Protein AF-A0A9P8FL43-F1 (afdb_monomer_lite)

Secondary structure (DSSP, 8-state):
-TTS--TTTT-EESS-TTSPPPP----SSS-----HHHHHHHHHHHHTS--EE-TTTHHHHHHHHTTPPP--------BSSPPPHHHHHHHHT--SSGGG-TTTGGGGGGTTBSSSTT-HHHHHHHHHHTT-EETTEESHHHHHHTTSS--PPS---PPPP--

Sequence (163 aa):
PSKTNWVFRLDATGYNLKMPPPPRRCAIITVSRLSKRLMDIMHEETWKYRHTMFPEMWPASCALQHGLKSVYAPHPVYFDRDWDLEYMDRMFNRPRIDVDSPFGWGEHNFIGSSFYYNSGFSGALWRRWLGLRENKEGGTRDEETGTGRMCVLPSLSHPVKTN

Radius of gyration: 19.46 Å; chains: 1; bounding box: 44×36×53 Å

pLDDT: mean 88.39, std 7.6, range [52.03, 98.38]

Organism: Aureobasidium melanogenum (NCBI:txid46634)

Foldseek 3Di:
DCQAAAPQPQFKPLDDPVDDRADWDFDADLDDDADPVLVVQLCCCCVPRVIDGDSRTRSVRSCVVVVHDDDDDDFDKDFPDDDDVVVVCCQDPNPPHNCSYCSHVVVVVCCRIQDHPNHPNVQCVVCQQVQHADPNDGHPVCQVVHPHHDDDDGHDGDDDDDD

Structure (mmCIF, N/CA/C/O backbone):
data_AF-A0A9P8FL43-F1
#
_entry.id   AF-A0A9P8FL43-F1
#
loop_
_atom_site.group_PDB
_atom_site.id
_atom_site.type_symbol
_atom_site.label_atom_id
_atom_site.label_alt_id
_atom_site.label_comp_id
_atom_site.label_asym_id
_atom_site.label_entity_id
_atom_site.label_seq_id
_atom_site.pdbx_PDB_ins_code
_atom_site.Cartn_x
_atom_site.Cartn_y
_atom_site.Cartn_z
_atom_site.occupancy
_atom_site.B_iso_or_equiv
_atom_site.auth_seq_id
_atom_site.auth_comp_id
_atom_site.auth_asym_id
_atom_site.auth_atom_id
_atom_site.pdbx_PDB_model_num
ATOM 1 N N . PRO A 1 1 ? 2.647 2.066 -10.366 1.00 74.38 1 PRO A N 1
ATOM 2 C CA . PRO A 1 1 ? 3.032 3.475 -10.104 1.00 74.38 1 PRO A CA 1
ATOM 3 C C . PRO A 1 1 ? 3.815 4.190 -11.231 1.00 74.38 1 PRO A C 1
ATOM 5 O O . PRO A 1 1 ? 4.445 5.205 -10.968 1.00 74.38 1 PRO A O 1
ATOM 8 N N . SER A 1 2 ? 3.810 3.718 -12.488 1.00 79.81 2 SER A N 1
ATOM 9 C CA . SER A 1 2 ? 4.589 4.377 -13.559 1.00 79.81 2 SER A CA 1
ATOM 10 C C . SER A 1 2 ? 4.053 5.754 -13.966 1.00 79.81 2 SER A C 1
ATOM 12 O O . SER A 1 2 ? 4.823 6.571 -14.454 1.00 79.81 2 SER A O 1
ATOM 14 N N . LYS A 1 3 ? 2.756 6.001 -13.746 1.00 80.00 3 LYS A N 1
ATOM 15 C CA . LYS A 1 3 ? 2.058 7.276 -13.980 1.00 80.00 3 LYS A CA 1
ATOM 16 C C . LYS A 1 3 ? 1.757 8.023 -12.673 1.00 80.00 3 LYS A C 1
ATOM 18 O O . LYS A 1 3 ? 0.732 8.672 -12.552 1.00 80.00 3 LYS A O 1
ATOM 23 N N . THR A 1 4 ? 2.566 7.810 -11.641 1.00 81.81 4 THR A N 1
ATOM 24 C CA . THR A 1 4 ? 2.453 8.559 -10.385 1.00 81.81 4 THR A CA 1
ATOM 25 C C . THR A 1 4 ? 3.798 9.187 -10.075 1.00 81.81 4 THR A C 1
ATOM 27 O O . THR A 1 4 ? 4.830 8.810 -10.635 1.00 81.81 4 THR A O 1
ATOM 30 N N . ASN A 1 5 ? 3.803 10.142 -9.161 1.00 85.50 5 ASN A N 1
ATOM 31 C CA . ASN A 1 5 ? 5.018 10.781 -8.674 1.00 85.50 5 ASN A CA 1
ATOM 32 C C . ASN A 1 5 ? 5.668 10.039 -7.495 1.00 85.50 5 ASN A C 1
ATOM 34 O O . ASN A 1 5 ? 6.574 10.585 -6.871 1.00 85.50 5 ASN A O 1
ATOM 38 N N . TRP A 1 6 ? 5.239 8.807 -7.200 1.00 87.06 6 TRP A N 1
ATOM 39 C CA . TRP A 1 6 ? 5.775 8.028 -6.089 1.00 87.06 6 TRP A CA 1
ATOM 40 C C . TRP A 1 6 ? 7.298 7.939 -6.149 1.00 87.06 6 TRP A C 1
ATOM 42 O O . TRP A 1 6 ? 7.877 7.645 -7.206 1.00 87.06 6 TRP A O 1
ATOM 52 N N . VAL A 1 7 ? 7.947 8.192 -5.016 1.00 87.62 7 VAL A N 1
ATOM 53 C CA . VAL A 1 7 ? 9.405 8.345 -4.941 1.00 87.62 7 VAL A CA 1
ATOM 54 C C . VAL A 1 7 ? 10.145 7.048 -5.279 1.00 87.62 7 VAL A C 1
ATOM 56 O O . VAL A 1 7 ? 11.181 7.093 -5.934 1.00 87.62 7 VAL A O 1
ATOM 59 N N . PHE A 1 8 ? 9.557 5.889 -4.967 1.00 90.56 8 PHE A N 1
ATOM 60 C CA . PHE A 1 8 ? 10.155 4.572 -5.215 1.00 90.56 8 PHE A CA 1
ATOM 61 C C . PHE A 1 8 ? 9.781 3.955 -6.571 1.00 90.56 8 PHE A C 1
ATOM 63 O O . PHE A 1 8 ? 10.155 2.826 -6.867 1.00 90.56 8 PHE A O 1
ATOM 70 N N . ARG A 1 9 ? 9.066 4.670 -7.456 1.00 88.69 9 ARG A N 1
ATOM 71 C CA . ARG A 1 9 ? 8.536 4.091 -8.715 1.00 88.69 9 ARG A CA 1
ATOM 72 C C . ARG A 1 9 ? 9.599 3.538 -9.682 1.00 88.69 9 ARG A C 1
ATOM 74 O O . ARG A 1 9 ? 9.246 2.772 -10.589 1.00 88.69 9 ARG A O 1
ATOM 81 N N . LEU A 1 10 ? 10.854 3.968 -9.524 1.00 91.50 10 LEU A N 1
ATOM 82 C CA . LEU A 1 10 ? 12.027 3.535 -10.294 1.00 91.50 10 LEU A CA 1
ATOM 83 C C . LEU A 1 10 ? 13.043 2.747 -9.452 1.00 91.50 10 LEU A C 1
ATOM 85 O O . LEU A 1 10 ? 14.098 2.403 -9.973 1.00 91.50 10 LEU A O 1
ATOM 89 N N . ASP A 1 11 ? 12.736 2.450 -8.189 1.00 93.69 11 ASP A N 1
ATOM 90 C CA . ASP A 1 11 ? 13.604 1.665 -7.314 1.00 93.69 11 ASP A CA 1
ATOM 91 C C . ASP A 1 11 ? 13.527 0.180 -7.704 1.00 93.69 11 ASP A C 1
ATOM 93 O O . ASP A 1 11 ? 12.684 -0.593 -7.236 1.00 93.69 11 ASP A O 1
ATOM 97 N N . ALA A 1 12 ? 14.363 -0.173 -8.679 1.00 94.69 12 ALA A N 1
ATOM 98 C CA . ALA A 1 12 ? 14.531 -1.502 -9.233 1.00 94.69 12 ALA A CA 1
ATOM 99 C C . ALA A 1 12 ? 16.025 -1.764 -9.447 1.00 94.69 12 ALA A C 1
ATOM 101 O O . ALA A 1 12 ? 16.721 -0.968 -10.075 1.00 94.69 12 ALA A O 1
ATOM 102 N N . THR A 1 13 ? 16.507 -2.902 -8.956 1.00 95.38 13 THR A N 1
ATOM 103 C CA . THR A 1 13 ? 17.923 -3.288 -8.981 1.00 95.38 13 THR A CA 1
ATOM 104 C C . THR A 1 13 ? 18.097 -4.620 -9.709 1.00 95.38 13 THR A C 1
ATOM 106 O O . THR A 1 13 ? 17.199 -5.460 -9.695 1.00 95.38 13 THR A O 1
ATOM 109 N N . GLY A 1 14 ? 19.240 -4.796 -10.379 1.00 95.69 14 GLY A N 1
ATOM 110 C CA . GLY A 1 14 ? 19.598 -6.016 -11.118 1.00 95.69 14 GLY A CA 1
ATOM 111 C C . GLY A 1 14 ? 19.117 -6.060 -12.570 1.00 95.69 14 GLY A C 1
ATOM 112 O O . GLY A 1 14 ? 19.562 -6.911 -13.330 1.00 95.69 14 GLY A O 1
ATOM 113 N N . TYR A 1 15 ? 18.256 -5.128 -12.982 1.00 94.69 15 TYR A N 1
ATOM 114 C CA . TYR A 1 15 ? 17.749 -5.046 -14.352 1.00 94.69 15 TYR A CA 1
ATOM 115 C C . TYR A 1 15 ? 18.729 -4.335 -15.296 1.00 94.69 15 TYR A C 1
ATOM 117 O O . TYR A 1 15 ? 19.483 -3.447 -14.898 1.00 94.69 15 TYR A O 1
ATOM 125 N N . ASN A 1 16 ? 18.680 -4.687 -16.585 1.00 93.75 16 ASN A N 1
ATOM 126 C CA . ASN A 1 16 ? 19.494 -4.044 -17.615 1.00 93.75 16 ASN A CA 1
ATOM 127 C C . ASN A 1 16 ? 19.077 -2.577 -17.825 1.00 93.75 16 ASN A C 1
ATOM 129 O O . ASN A 1 16 ? 18.008 -2.302 -18.365 1.00 93.75 16 ASN A O 1
ATOM 133 N N . LEU A 1 17 ? 19.968 -1.645 -17.483 1.00 91.69 17 LEU A N 1
ATOM 134 C CA . LEU A 1 17 ? 19.736 -0.201 -17.595 1.00 91.69 17 LEU A CA 1
ATOM 135 C C . LEU A 1 17 ? 19.640 0.317 -19.041 1.00 91.69 17 LEU A C 1
ATOM 137 O O . LEU A 1 17 ? 19.187 1.438 -19.254 1.00 91.69 17 LEU A O 1
ATOM 141 N N . LYS A 1 18 ? 20.053 -0.475 -20.042 1.00 95.06 18 LYS A N 1
ATOM 142 C CA . LYS A 1 18 ? 19.859 -0.141 -21.466 1.00 95.06 18 LYS A CA 1
ATOM 143 C C . LYS A 1 18 ? 18.420 -0.374 -21.934 1.00 95.06 18 LYS A C 1
ATOM 145 O O . LYS A 1 18 ? 18.052 0.089 -23.008 1.00 95.06 18 LYS A O 1
ATOM 150 N N . MET A 1 19 ? 17.632 -1.119 -21.161 1.00 93.19 19 MET A N 1
ATOM 151 C CA . MET A 1 19 ? 16.229 -1.400 -21.445 1.00 93.19 19 MET A CA 1
ATOM 152 C C . MET A 1 19 ? 15.333 -0.430 -20.670 1.00 93.19 19 MET A C 1
ATOM 154 O O . MET A 1 19 ? 15.730 0.066 -19.612 1.00 93.19 19 MET A O 1
ATOM 158 N N . PRO A 1 20 ? 14.104 -0.167 -21.148 1.00 92.00 20 PRO A N 1
ATOM 159 C CA . PRO A 1 20 ? 13.137 0.559 -20.345 1.00 92.00 20 PRO A CA 1
ATOM 160 C C . PRO A 1 20 ? 12.893 -0.182 -19.020 1.00 92.00 20 PRO A C 1
ATOM 162 O O . PRO A 1 20 ? 12.913 -1.418 -18.991 1.00 92.00 20 PRO A O 1
ATOM 165 N N . PRO A 1 21 ? 12.611 0.547 -17.927 1.00 90.88 21 PRO A N 1
ATOM 166 C CA . PRO A 1 21 ? 12.293 -0.074 -16.652 1.00 90.88 21 PRO A CA 1
ATOM 167 C C . PRO A 1 21 ? 11.147 -1.102 -16.810 1.00 90.88 21 PRO A C 1
ATOM 169 O O . PRO A 1 21 ? 10.129 -0.762 -17.420 1.00 90.88 21 PRO A O 1
ATOM 172 N N . PRO A 1 22 ? 11.231 -2.310 -16.216 1.00 93.06 22 PRO A N 1
ATOM 173 C CA . PRO A 1 22 ? 10.278 -3.410 -16.451 1.00 93.06 22 PRO A CA 1
ATOM 174 C C . PRO A 1 22 ? 8.818 -3.056 -16.094 1.00 93.06 22 PRO A C 1
ATOM 176 O O . PRO A 1 22 ? 8.574 -2.107 -15.356 1.00 93.06 22 PRO A O 1
ATOM 179 N N . PRO A 1 23 ? 7.793 -3.800 -16.536 1.00 93.06 23 PRO A N 1
ATOM 180 C CA . PRO A 1 23 ? 6.429 -3.589 -16.047 1.00 93.06 23 PRO A CA 1
ATOM 181 C C . PRO A 1 23 ? 6.357 -3.707 -14.516 1.00 93.06 23 PRO A C 1
ATOM 183 O O . PRO A 1 23 ? 6.917 -4.637 -13.934 1.00 93.06 23 PRO A O 1
ATOM 186 N N . ARG A 1 24 ? 5.687 -2.755 -13.853 1.00 91.88 24 ARG A N 1
ATOM 187 C CA . ARG A 1 24 ? 5.652 -2.643 -12.384 1.00 91.88 24 ARG A CA 1
ATOM 188 C C . ARG A 1 24 ? 4.248 -2.370 -11.855 1.00 91.88 24 ARG A C 1
ATOM 190 O O . ARG A 1 24 ? 3.533 -1.511 -12.376 1.00 91.88 24 ARG A O 1
ATOM 197 N N . ARG A 1 25 ? 3.897 -3.035 -10.755 1.00 90.88 25 ARG A N 1
ATOM 198 C CA . ARG A 1 25 ? 2.725 -2.745 -9.910 1.00 90.88 25 ARG A CA 1
ATOM 199 C C . ARG A 1 25 ? 3.188 -2.505 -8.478 1.00 90.88 25 ARG A C 1
ATOM 201 O O . ARG A 1 25 ? 4.282 -2.908 -8.109 1.00 90.88 25 ARG A O 1
ATOM 208 N N . CYS A 1 26 ? 2.367 -1.816 -7.702 1.00 88.25 26 CYS A N 1
ATOM 209 C CA . CYS A 1 26 ? 2.625 -1.538 -6.296 1.00 88.25 26 CYS A CA 1
ATOM 210 C C . CYS A 1 26 ? 1.347 -1.744 -5.488 1.00 88.25 26 CYS A C 1
ATOM 212 O O . CYS A 1 26 ? 0.251 -1.519 -6.007 1.00 88.25 26 CYS A O 1
ATOM 214 N N . ALA A 1 27 ? 1.512 -2.149 -4.236 1.00 86.12 27 ALA A N 1
ATOM 215 C CA . ALA A 1 27 ? 0.487 -2.122 -3.207 1.00 86.12 27 ALA A CA 1
ATOM 216 C C . ALA A 1 27 ? 1.106 -1.446 -1.981 1.00 86.12 27 ALA A C 1
ATOM 218 O O . ALA A 1 27 ? 2.149 -1.894 -1.511 1.00 86.12 27 ALA A O 1
ATOM 219 N N . ILE A 1 28 ? 0.498 -0.349 -1.523 1.00 80.75 28 ILE A N 1
ATOM 220 C CA . ILE A 1 28 ? 0.985 0.394 -0.354 1.00 80.75 28 ILE A CA 1
ATOM 221 C C . ILE A 1 28 ? 0.884 -0.519 0.869 1.00 80.75 28 ILE A C 1
ATOM 223 O O . ILE A 1 28 ? -0.109 -1.235 1.022 1.00 80.75 28 ILE A O 1
ATOM 227 N N . ILE A 1 29 ? 1.883 -0.435 1.745 1.00 81.69 29 ILE A N 1
ATOM 228 C CA . ILE A 1 29 ? 2.146 -1.310 2.885 1.00 81.69 29 ILE A CA 1
ATOM 229 C C . ILE A 1 29 ? 2.654 -2.692 2.460 1.00 81.69 29 ILE A C 1
ATOM 231 O O . ILE A 1 29 ? 2.058 -3.409 1.660 1.00 81.69 29 ILE A O 1
ATOM 235 N N . THR A 1 30 ? 3.742 -3.130 3.092 1.00 84.62 30 THR A N 1
ATOM 236 C CA . THR A 1 30 ? 4.376 -4.444 2.891 1.00 84.62 30 THR A CA 1
ATOM 237 C C . THR A 1 30 ? 3.641 -5.585 3.606 1.00 84.62 30 THR A C 1
ATOM 239 O O . THR A 1 30 ? 4.253 -6.503 4.150 1.00 84.62 30 THR A O 1
ATOM 242 N N . VAL A 1 31 ? 2.307 -5.551 3.601 1.00 81.56 31 VAL A N 1
ATOM 243 C CA . VAL A 1 31 ? 1.447 -6.582 4.191 1.00 81.56 31 VAL A CA 1
ATOM 244 C C . VAL A 1 31 ? 0.620 -7.206 3.078 1.00 81.56 31 VAL A C 1
ATOM 246 O O . VAL A 1 31 ? -0.172 -6.545 2.413 1.00 81.56 31 VAL A O 1
ATOM 249 N N . SER A 1 32 ? 0.822 -8.497 2.828 1.00 84.38 32 SER A N 1
ATOM 250 C CA . SER A 1 32 ? 0.151 -9.212 1.740 1.00 84.38 32 SER A CA 1
ATOM 251 C C . SER A 1 32 ? 0.051 -10.705 2.033 1.00 84.38 32 SER A C 1
ATOM 253 O O . SER A 1 32 ? 0.913 -11.282 2.691 1.00 84.38 32 SER A O 1
ATOM 255 N N . ARG A 1 33 ? -0.987 -11.354 1.493 1.00 87.69 33 ARG A N 1
ATOM 256 C CA . ARG A 1 33 ? -1.065 -12.818 1.408 1.00 87.69 33 ARG A CA 1
ATOM 257 C C . ARG A 1 33 ? -0.508 -13.250 0.058 1.00 87.69 33 ARG A C 1
ATOM 259 O O . ARG A 1 33 ? -1.066 -12.892 -0.976 1.00 87.69 33 ARG A O 1
ATOM 266 N N . LEU A 1 34 ? 0.587 -14.003 0.070 1.00 91.75 34 LEU A N 1
ATOM 267 C CA . LEU A 1 34 ? 1.290 -14.430 -1.139 1.00 91.75 34 LEU A CA 1
ATOM 268 C C . LEU A 1 34 ? 1.127 -15.939 -1.333 1.00 91.75 34 LEU A C 1
ATOM 270 O O . LEU A 1 34 ? 1.185 -16.709 -0.376 1.00 91.75 34 LEU A O 1
ATOM 274 N N . SER A 1 35 ? 0.908 -16.374 -2.573 1.00 94.44 35 SER A N 1
ATOM 275 C CA . SER A 1 35 ? 0.864 -17.804 -2.886 1.00 94.44 35 SER A CA 1
ATOM 276 C C . SER A 1 35 ? 2.272 -18.398 -2.859 1.00 94.44 35 SER A C 1
ATOM 278 O O . SER A 1 35 ? 3.243 -17.708 -3.174 1.00 94.44 35 SER A O 1
ATOM 280 N N . LYS A 1 36 ? 2.387 -19.700 -2.561 1.00 96.25 36 LYS A N 1
ATOM 281 C CA . LYS A 1 36 ? 3.668 -20.421 -2.646 1.00 96.25 36 LYS A CA 1
ATOM 282 C C . LYS A 1 36 ? 4.359 -20.184 -3.993 1.00 96.25 36 LYS A C 1
ATOM 284 O O . LYS A 1 36 ? 5.521 -19.811 -4.024 1.00 96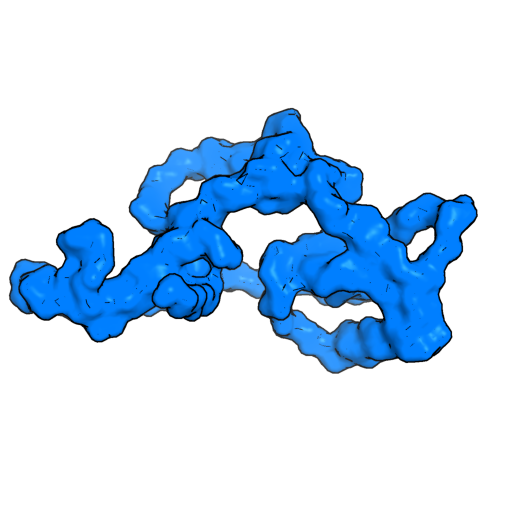.25 36 LYS A O 1
ATOM 289 N N . ARG A 1 37 ? 3.608 -20.316 -5.092 1.00 97.06 37 ARG A N 1
ATOM 290 C CA . ARG A 1 37 ? 4.117 -20.102 -6.454 1.00 97.06 37 ARG A CA 1
ATOM 291 C C . ARG A 1 37 ? 4.716 -18.705 -6.649 1.00 97.06 37 ARG A C 1
ATOM 293 O O . ARG A 1 37 ? 5.745 -18.584 -7.299 1.00 97.06 37 ARG A O 1
ATOM 300 N N . LEU A 1 38 ? 4.081 -17.660 -6.112 1.00 96.31 38 LEU A N 1
ATOM 301 C CA . LEU A 1 38 ? 4.617 -16.300 -6.191 1.00 96.31 38 LEU A CA 1
ATOM 302 C C . LEU A 1 38 ? 5.898 -16.154 -5.358 1.00 96.31 38 LEU A C 1
ATOM 304 O O . LEU A 1 38 ? 6.849 -15.548 -5.836 1.00 96.31 38 LEU A O 1
ATOM 308 N N . MET A 1 39 ? 5.945 -16.737 -4.156 1.00 97.06 39 MET A N 1
ATOM 309 C CA . MET A 1 39 ? 7.153 -16.721 -3.321 1.00 97.06 39 MET A CA 1
ATOM 310 C C . MET A 1 39 ? 8.327 -17.449 -3.987 1.00 97.06 39 MET A C 1
ATOM 312 O O . MET A 1 39 ? 9.440 -16.933 -3.966 1.00 97.06 39 MET A O 1
ATOM 316 N N . ASP A 1 40 ? 8.077 -18.594 -4.629 1.00 98.38 40 ASP A N 1
ATOM 317 C CA . ASP A 1 40 ? 9.103 -19.345 -5.363 1.00 98.38 40 ASP A CA 1
ATOM 318 C C . ASP A 1 40 ? 9.639 -18.520 -6.561 1.00 98.38 40 ASP A C 1
ATOM 320 O O . ASP A 1 40 ? 10.847 -18.439 -6.770 1.00 98.38 40 ASP A O 1
ATOM 324 N N . ILE A 1 41 ? 8.766 -17.819 -7.301 1.00 97.94 41 ILE A N 1
ATOM 325 C CA . ILE A 1 41 ? 9.176 -16.900 -8.385 1.00 97.94 41 ILE A CA 1
ATOM 326 C C . ILE A 1 41 ? 10.011 -15.735 -7.848 1.00 97.94 41 ILE A C 1
ATOM 328 O O . ILE A 1 41 ? 11.059 -15.425 -8.406 1.00 97.94 41 ILE A O 1
ATOM 332 N N . MET A 1 42 ? 9.560 -15.088 -6.770 1.00 97.69 42 MET A N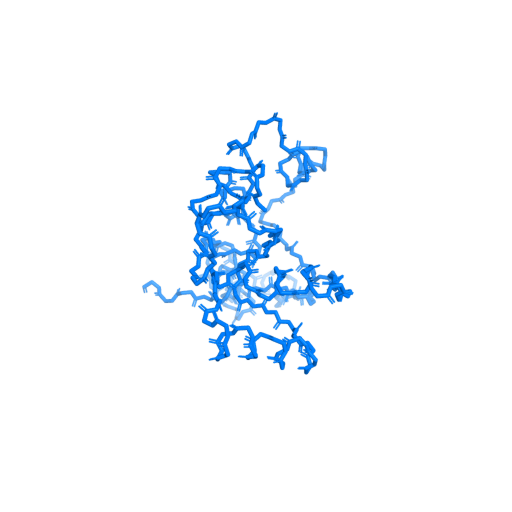 1
ATOM 333 C CA . MET A 1 42 ? 10.301 -13.991 -6.140 1.00 97.69 42 MET A CA 1
ATOM 334 C C . MET A 1 42 ? 11.686 -14.456 -5.681 1.00 97.69 42 MET A C 1
ATOM 336 O O . MET A 1 42 ? 12.660 -13.724 -5.843 1.00 97.69 42 MET A O 1
ATOM 340 N N . HIS A 1 43 ? 11.780 -15.673 -5.138 1.00 98.12 43 HIS A N 1
ATOM 341 C CA . HIS A 1 43 ? 13.051 -16.276 -4.759 1.00 98.12 43 HIS A CA 1
ATOM 342 C C . HIS A 1 43 ? 13.974 -16.450 -5.968 1.00 98.12 43 HIS A C 1
ATOM 344 O O . HIS A 1 43 ? 15.106 -15.985 -5.910 1.00 98.12 43 HIS A O 1
ATOM 350 N N . GLU A 1 44 ? 13.502 -17.041 -7.069 1.00 98.31 44 GLU A N 1
ATOM 351 C CA . GLU A 1 44 ? 14.302 -17.215 -8.291 1.00 98.31 44 GLU A CA 1
ATOM 352 C C . GLU A 1 44 ? 14.750 -15.874 -8.897 1.00 98.31 44 GLU A C 1
ATOM 354 O O . GLU A 1 44 ? 15.925 -15.706 -9.227 1.00 98.31 44 GLU A O 1
ATOM 359 N N . GLU A 1 45 ? 13.848 -14.892 -8.990 1.00 97.94 45 GLU A N 1
ATOM 360 C CA . GLU A 1 45 ? 14.157 -13.530 -9.447 1.00 97.94 45 GLU A CA 1
ATOM 361 C C . GLU A 1 45 ? 15.300 -12.902 -8.633 1.00 97.94 45 GLU A C 1
ATOM 363 O O . GLU A 1 45 ? 16.275 -12.397 -9.197 1.00 97.94 45 GLU A O 1
ATOM 368 N N . THR A 1 46 ? 15.244 -12.998 -7.304 1.00 97.81 46 THR A N 1
ATOM 369 C CA . THR A 1 46 ? 16.264 -12.417 -6.422 1.00 97.81 46 THR A CA 1
ATOM 370 C C . THR A 1 46 ? 17.550 -13.247 -6.353 1.00 97.81 46 THR A C 1
ATOM 372 O O . THR A 1 46 ? 18.650 -12.696 -6.421 1.00 97.81 46 THR A O 1
ATOM 375 N N . TRP A 1 47 ? 17.455 -14.568 -6.216 1.00 97.44 47 TRP A N 1
ATOM 376 C CA . TRP A 1 47 ? 18.611 -15.449 -6.044 1.00 97.44 47 TRP A CA 1
ATOM 377 C C . TRP A 1 47 ? 19.385 -15.647 -7.347 1.00 97.44 47 TRP A C 1
ATOM 379 O O . TRP A 1 47 ? 20.608 -15.510 -7.358 1.00 97.44 47 TRP A O 1
ATOM 389 N N . LYS A 1 48 ? 18.697 -15.950 -8.448 1.00 97.75 48 LYS A N 1
ATOM 390 C CA . LYS A 1 48 ? 19.342 -16.301 -9.715 1.00 97.75 48 LYS A CA 1
ATOM 391 C C . LYS A 1 48 ? 19.655 -15.068 -10.552 1.00 97.75 48 LYS A C 1
ATOM 393 O O . LYS A 1 48 ? 20.780 -14.926 -11.025 1.00 97.75 48 LYS A O 1
ATOM 398 N N . TYR A 1 49 ? 18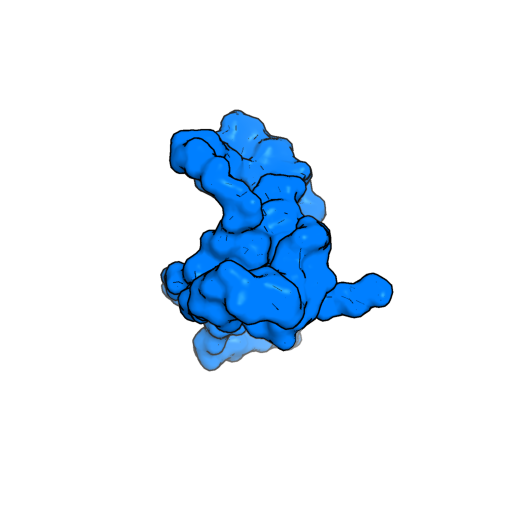.677 -14.179 -10.715 1.00 96.62 49 TYR A N 1
ATOM 399 C CA . TYR A 1 49 ? 18.790 -13.022 -11.611 1.00 96.62 49 TYR A CA 1
ATOM 400 C C . TYR A 1 49 ? 19.216 -11.737 -10.899 1.00 96.62 49 TYR A C 1
ATOM 402 O O . TYR A 1 49 ? 19.530 -10.749 -11.556 1.00 96.62 49 TYR A O 1
ATOM 410 N N . ARG A 1 50 ? 19.281 -11.751 -9.559 1.00 97.38 50 ARG A N 1
ATOM 411 C CA . ARG A 1 50 ? 19.619 -10.578 -8.730 1.00 97.38 50 ARG A CA 1
ATOM 412 C C . ARG A 1 50 ? 18.645 -9.418 -8.923 1.00 97.38 50 ARG A C 1
ATOM 414 O O . ARG A 1 50 ? 18.979 -8.271 -8.637 1.00 97.38 50 ARG A O 1
ATOM 421 N N . HIS A 1 51 ? 17.438 -9.724 -9.386 1.00 97.69 51 HIS A N 1
ATOM 422 C CA . HIS A 1 51 ? 16.379 -8.757 -9.551 1.00 97.69 51 HIS A CA 1
ATOM 423 C C . HIS A 1 51 ? 15.706 -8.488 -8.208 1.00 97.69 51 HIS A C 1
ATOM 425 O O . HIS A 1 51 ? 15.368 -9.402 -7.452 1.00 97.69 51 HIS A O 1
ATOM 431 N N . THR A 1 52 ? 15.490 -7.212 -7.923 1.00 96.25 52 THR A N 1
ATOM 432 C CA . THR A 1 52 ? 14.660 -6.766 -6.806 1.00 96.25 52 THR A CA 1
ATOM 433 C C . THR A 1 52 ? 14.058 -5.400 -7.119 1.00 96.25 52 THR A C 1
ATOM 435 O O . THR A 1 52 ? 14.480 -4.714 -8.055 1.00 96.25 52 THR A O 1
ATOM 438 N N . MET A 1 53 ? 13.048 -5.008 -6.355 1.00 95.75 53 MET A N 1
ATOM 439 C CA . MET A 1 53 ? 12.441 -3.680 -6.378 1.00 95.75 53 MET A CA 1
ATOM 440 C C . MET A 1 53 ? 12.080 -3.273 -4.956 1.00 95.75 53 MET A C 1
ATOM 442 O O . MET A 1 53 ? 12.122 -4.104 -4.044 1.00 95.75 53 MET A O 1
ATOM 446 N N . PHE A 1 54 ? 11.651 -2.024 -4.782 1.00 94.81 54 PHE A N 1
ATOM 447 C CA . PHE A 1 54 ? 11.104 -1.568 -3.510 1.00 94.81 54 PHE A CA 1
ATOM 448 C C . PHE A 1 54 ? 10.056 -2.565 -2.958 1.00 94.81 54 PHE A C 1
ATOM 450 O O . PHE A 1 54 ? 9.230 -3.063 -3.734 1.00 94.81 54 PHE A O 1
ATOM 457 N N . PRO A 1 55 ? 10.049 -2.879 -1.648 1.00 93.06 55 PRO A N 1
ATOM 458 C CA . PRO A 1 55 ? 9.243 -3.972 -1.092 1.00 93.06 55 PRO A CA 1
ATOM 459 C C . PRO A 1 55 ? 7.741 -3.922 -1.420 1.00 93.06 55 PRO A C 1
ATOM 461 O O . PRO A 1 55 ? 7.137 -4.956 -1.694 1.00 93.06 55 PRO A O 1
ATOM 464 N N . GLU A 1 56 ? 7.142 -2.729 -1.473 1.00 91.69 56 GLU A N 1
ATOM 465 C CA . GLU A 1 56 ? 5.728 -2.522 -1.850 1.00 91.69 56 GLU A CA 1
ATOM 466 C C . GLU A 1 56 ? 5.444 -2.777 -3.344 1.00 91.69 56 GLU A C 1
ATOM 468 O O . GLU A 1 56 ? 4.297 -2.925 -3.774 1.00 91.69 56 GLU A O 1
ATOM 473 N N . MET A 1 57 ? 6.490 -2.838 -4.167 1.00 93.38 57 MET A N 1
ATOM 474 C CA . MET A 1 57 ? 6.413 -3.173 -5.587 1.00 93.38 57 MET A CA 1
ATOM 475 C C . MET A 1 57 ? 6.657 -4.644 -5.855 1.00 93.38 57 MET A C 1
ATOM 477 O O . MET A 1 57 ? 6.105 -5.179 -6.818 1.00 93.38 57 MET A O 1
ATOM 481 N N . TRP A 1 58 ? 7.521 -5.272 -5.055 1.00 95.06 58 TRP A N 1
ATOM 482 C CA . TRP A 1 58 ? 8.166 -6.521 -5.435 1.00 95.06 58 TRP A CA 1
ATOM 483 C C . TRP A 1 58 ? 7.169 -7.655 -5.714 1.00 95.06 58 TRP A C 1
ATOM 485 O O . TRP A 1 58 ? 7.120 -8.119 -6.858 1.00 95.06 58 TRP A O 1
ATOM 495 N N . PRO A 1 59 ? 6.261 -8.026 -4.788 1.00 94.94 59 PRO A N 1
ATOM 496 C CA . PRO A 1 59 ? 5.334 -9.129 -5.036 1.00 94.94 59 PRO A CA 1
ATOM 497 C C . PRO A 1 59 ? 4.368 -8.840 -6.193 1.00 94.94 59 PRO A C 1
ATOM 499 O O . PRO A 1 59 ? 4.119 -9.697 -7.044 1.00 94.94 59 PRO A O 1
ATOM 502 N N . ALA A 1 60 ? 3.838 -7.615 -6.259 1.00 93.50 60 ALA A N 1
ATOM 503 C CA . ALA A 1 60 ? 2.875 -7.219 -7.284 1.00 93.50 60 ALA A CA 1
ATOM 504 C C . ALA A 1 60 ? 3.510 -7.137 -8.685 1.00 93.50 60 ALA A C 1
ATOM 506 O O . ALA A 1 60 ? 2.847 -7.430 -9.683 1.00 93.50 60 ALA A O 1
ATOM 507 N N . SER A 1 61 ? 4.786 -6.755 -8.765 1.00 94.88 61 SER A N 1
ATOM 508 C CA . SER A 1 61 ? 5.544 -6.687 -10.016 1.00 94.88 61 SER A CA 1
ATOM 509 C C . SER A 1 61 ? 5.948 -8.073 -10.505 1.00 94.88 61 SER A C 1
ATOM 511 O O . SER A 1 61 ? 5.701 -8.364 -11.672 1.00 94.88 61 SER A O 1
ATOM 513 N N . CYS A 1 62 ? 6.436 -8.964 -9.633 1.00 96.25 62 CYS A N 1
ATOM 514 C CA . CYS A 1 62 ? 6.685 -10.363 -9.999 1.00 96.25 62 CYS A CA 1
ATOM 515 C C . CYS A 1 62 ? 5.405 -11.043 -10.502 1.00 96.25 62 CYS A C 1
ATOM 517 O O . CYS A 1 62 ? 5.419 -11.693 -11.545 1.00 96.25 62 CYS A O 1
ATOM 519 N N . ALA A 1 63 ? 4.273 -10.836 -9.818 1.00 95.69 63 ALA A N 1
ATOM 520 C CA . ALA A 1 63 ? 2.992 -11.371 -10.266 1.00 95.69 63 ALA A CA 1
ATOM 521 C C . ALA A 1 63 ? 2.613 -10.868 -11.671 1.00 95.69 63 ALA A C 1
ATOM 523 O O . ALA A 1 63 ? 2.213 -11.667 -12.515 1.00 95.69 63 ALA A O 1
ATOM 524 N N . LEU A 1 64 ? 2.781 -9.567 -11.940 1.00 95.00 64 LEU A N 1
ATOM 525 C CA . LEU A 1 64 ? 2.524 -8.981 -13.258 1.00 95.00 64 LEU A CA 1
ATOM 526 C C . LEU A 1 64 ? 3.445 -9.557 -14.344 1.00 95.00 64 LEU A C 1
ATOM 528 O O . LEU A 1 64 ? 2.971 -9.915 -15.417 1.00 95.00 64 LEU A O 1
ATOM 532 N N . GLN A 1 65 ? 4.748 -9.618 -14.077 1.00 95.19 65 GLN A N 1
ATOM 533 C CA . GLN A 1 65 ? 5.769 -10.012 -15.052 1.00 95.19 65 GLN A CA 1
ATOM 534 C C . GLN A 1 65 ? 5.685 -11.496 -15.421 1.00 95.19 65 GLN A C 1
ATOM 536 O O . GLN A 1 65 ? 5.945 -11.857 -16.564 1.00 95.19 65 GLN A O 1
ATOM 541 N N . HIS A 1 66 ? 5.265 -12.341 -14.477 1.00 96.06 66 HIS A N 1
ATOM 542 C CA . HIS A 1 66 ? 5.140 -13.791 -14.658 1.00 96.06 66 HIS A CA 1
ATOM 543 C C . HIS A 1 66 ? 3.712 -14.249 -14.992 1.00 96.06 66 HIS A C 1
ATOM 545 O O . HIS A 1 66 ? 3.406 -15.440 -14.927 1.00 96.06 66 HIS A O 1
ATOM 551 N N . GLY A 1 67 ? 2.813 -13.316 -15.329 1.00 95.69 67 GLY A N 1
ATOM 552 C CA . GLY A 1 67 ? 1.446 -13.632 -15.759 1.00 95.69 67 GLY A CA 1
ATOM 553 C C . GLY A 1 67 ? 0.579 -14.280 -14.674 1.00 95.69 67 GLY A C 1
ATOM 554 O O . GLY A 1 67 ? -0.347 -15.032 -14.981 1.00 95.69 67 GLY A O 1
ATOM 555 N N . LEU A 1 68 ? 0.873 -14.023 -13.397 1.00 94.88 68 LEU A N 1
ATOM 556 C CA . LEU A 1 68 ? 0.060 -14.504 -12.288 1.00 94.88 68 LEU A CA 1
ATOM 557 C C . LEU A 1 68 ? -1.165 -13.613 -12.077 1.00 94.88 68 LEU A C 1
ATOM 559 O O . LEU A 1 68 ? -1.130 -12.392 -12.237 1.00 94.88 68 LEU A O 1
ATOM 563 N N . LYS A 1 69 ? -2.254 -14.231 -11.618 1.00 89.31 69 LYS A N 1
ATOM 564 C CA . LYS A 1 69 ? -3.432 -13.496 -11.164 1.00 89.31 69 LYS A CA 1
ATOM 565 C C . LYS A 1 69 ? -3.162 -12.916 -9.777 1.00 89.31 69 LYS A C 1
ATOM 567 O O . LYS A 1 69 ? -2.974 -13.661 -8.819 1.00 89.31 69 LYS A O 1
ATOM 572 N N . SER A 1 70 ? -3.194 -11.592 -9.672 1.00 80.00 70 SER A N 1
ATOM 573 C CA . SER A 1 70 ? -3.305 -10.907 -8.385 1.00 80.00 70 SER A CA 1
ATOM 574 C C . SER A 1 70 ? -4.783 -10.710 -8.058 1.00 80.00 70 SER A C 1
ATOM 576 O O . SER A 1 70 ? -5.548 -10.248 -8.908 1.00 80.00 70 SER A O 1
ATOM 578 N N . VAL A 1 71 ? -5.192 -11.105 -6.854 1.00 81.00 71 VAL A N 1
ATOM 579 C CA . VAL A 1 71 ? -6.557 -10.923 -6.353 1.00 81.00 71 VAL A CA 1
ATOM 580 C C . VAL A 1 71 ? -6.490 -9.998 -5.152 1.00 81.00 71 VAL A C 1
ATOM 582 O O . VAL A 1 71 ? -5.766 -10.268 -4.197 1.00 81.00 71 VAL A O 1
ATOM 585 N N . TYR A 1 72 ? -7.262 -8.918 -5.202 1.00 76.75 72 TYR A N 1
ATOM 586 C CA . TYR A 1 72 ? -7.533 -8.106 -4.029 1.00 76.75 72 TYR A CA 1
ATOM 587 C C . TYR A 1 72 ? -8.723 -8.723 -3.294 1.00 76.75 72 TYR A C 1
ATOM 589 O O . TYR A 1 72 ? -9.827 -8.765 -3.833 1.00 76.75 72 TYR A O 1
ATOM 597 N N . ALA A 1 73 ? -8.492 -9.241 -2.090 1.00 77.50 73 ALA A N 1
ATOM 598 C CA . ALA A 1 73 ? -9.585 -9.543 -1.178 1.00 77.50 73 ALA A CA 1
ATOM 599 C C . ALA A 1 73 ? -10.002 -8.214 -0.525 1.00 77.50 73 ALA A C 1
ATOM 601 O O . ALA A 1 73 ? -9.147 -7.586 0.109 1.00 77.50 73 ALA A O 1
ATOM 602 N N . PRO A 1 74 ? -11.249 -7.745 -0.707 1.00 74.75 74 PRO A N 1
ATOM 603 C CA . PRO A 1 74 ? -11.691 -6.498 -0.104 1.00 74.75 74 PRO A CA 1
ATOM 604 C C . PRO A 1 74 ? -11.685 -6.644 1.414 1.00 74.75 74 PRO A C 1
ATOM 606 O O . PRO A 1 74 ? -12.387 -7.487 1.970 1.00 74.75 74 PRO A O 1
ATOM 609 N N . HIS A 1 75 ? -10.865 -5.831 2.074 1.00 78.75 75 HIS A N 1
ATOM 610 C CA . HIS A 1 75 ? -10.884 -5.691 3.523 1.00 78.75 75 HIS A CA 1
ATOM 611 C C . HIS A 1 75 ? -11.464 -4.313 3.844 1.00 78.75 75 HIS A C 1
ATOM 613 O O . HIS A 1 75 ? -11.016 -3.335 3.237 1.00 78.75 75 HIS A O 1
ATOM 619 N N . PRO A 1 76 ? -12.436 -4.206 4.765 1.00 86.94 76 PRO A N 1
ATOM 620 C CA . PRO A 1 76 ? -12.987 -2.915 5.146 1.00 86.94 76 PRO A CA 1
ATOM 621 C C . PRO A 1 76 ? -11.904 -1.989 5.712 1.00 86.94 76 PRO A C 1
ATOM 623 O O . PRO A 1 76 ? -11.214 -2.331 6.679 1.00 86.94 76 PRO A O 1
ATOM 626 N N . VAL A 1 77 ? -11.776 -0.817 5.091 1.00 88.12 77 VAL A N 1
ATOM 627 C CA . VAL A 1 77 ? -11.004 0.322 5.590 1.00 88.12 77 VAL A CA 1
ATOM 628 C C . VAL A 1 77 ? -12.009 1.362 6.057 1.00 88.12 77 VAL A C 1
ATOM 630 O O . VAL A 1 77 ? -12.861 1.789 5.280 1.00 88.12 77 VAL A O 1
ATOM 633 N N . TYR A 1 78 ? -11.918 1.748 7.324 1.00 90.31 78 TYR A N 1
ATOM 634 C CA . TYR A 1 78 ? -12.823 2.727 7.924 1.00 90.31 78 TYR A CA 1
ATOM 635 C C . TYR A 1 78 ? -12.192 4.110 7.898 1.00 90.31 78 TYR A C 1
ATOM 637 O O . TYR A 1 78 ? -10.971 4.221 7.913 1.00 90.31 78 TYR A O 1
ATOM 645 N N . PHE A 1 79 ? -13.012 5.154 7.896 1.00 92.44 79 PHE A N 1
ATOM 646 C CA . PHE A 1 79 ? -12.553 6.532 8.026 1.00 92.44 79 PHE A CA 1
ATOM 647 C C . PHE A 1 79 ? -13.131 7.163 9.293 1.00 92.44 79 PHE A C 1
ATOM 649 O O . PHE A 1 79 ? -14.226 6.817 9.727 1.00 92.44 79 PHE A O 1
ATOM 656 N N . ASP A 1 80 ? -12.388 8.101 9.869 1.00 91.62 80 ASP A N 1
ATOM 657 C CA . ASP A 1 80 ? -12.780 8.915 11.026 1.00 91.62 80 ASP A CA 1
ATOM 658 C C . ASP A 1 80 ? -13.829 9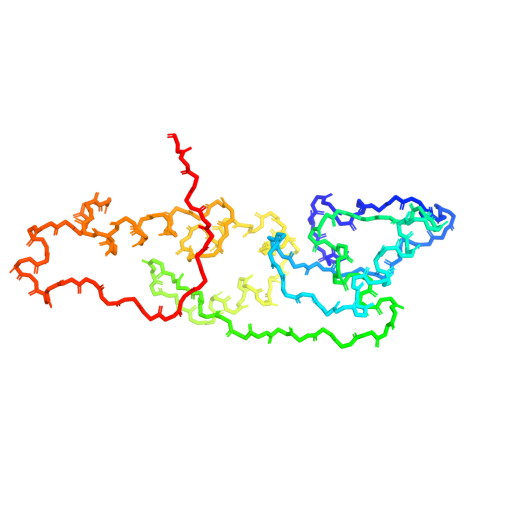.993 10.702 1.00 91.62 80 ASP A C 1
ATOM 660 O O . ASP A 1 80 ? -14.227 10.758 11.579 1.00 91.62 80 ASP A O 1
ATOM 664 N N . ARG A 1 81 ? -14.254 10.081 9.440 1.00 91.12 81 ARG A N 1
ATOM 665 C CA . ARG A 1 81 ? -15.223 11.052 8.932 1.00 91.12 81 ARG A CA 1
ATOM 666 C C . ARG A 1 81 ? -16.042 10.444 7.804 1.00 91.12 81 ARG A C 1
ATOM 668 O O . ARG A 1 81 ? -15.551 9.571 7.086 1.00 91.12 81 ARG A O 1
ATOM 675 N N . ASP A 1 82 ? -17.254 10.953 7.634 1.00 92.88 82 ASP A N 1
ATOM 676 C CA . ASP A 1 82 ? -18.083 10.626 6.481 1.00 92.88 82 ASP A CA 1
ATOM 677 C C . ASP A 1 82 ? -17.562 11.380 5.253 1.00 92.88 82 ASP A C 1
ATOM 679 O O . ASP A 1 82 ? -17.437 12.609 5.267 1.00 92.88 82 ASP A O 1
ATOM 683 N N . TRP A 1 83 ? -17.171 10.636 4.223 1.00 93.25 83 TRP A N 1
ATOM 684 C CA . TRP A 1 83 ? -16.656 11.204 2.984 1.00 93.25 83 TRP A CA 1
ATOM 685 C C . TRP A 1 83 ? -17.784 11.314 1.970 1.00 93.25 83 TRP A C 1
ATOM 687 O O . TRP A 1 83 ? -18.492 10.342 1.716 1.00 93.25 83 TRP A O 1
ATOM 697 N N . ASP A 1 84 ? -17.867 12.461 1.293 1.00 95.62 84 ASP A N 1
ATOM 698 C CA . ASP A 1 84 ? -18.611 12.522 0.040 1.00 95.62 84 ASP A CA 1
ATOM 699 C C . ASP A 1 84 ? -18.035 11.483 -0.939 1.00 95.62 84 ASP A C 1
ATOM 701 O O . ASP A 1 84 ? -16.828 11.461 -1.210 1.00 95.62 84 ASP A O 1
ATOM 705 N N . LEU A 1 85 ? -18.893 10.588 -1.435 1.00 93.69 85 LEU A N 1
ATOM 706 C CA . LEU A 1 85 ? -18.460 9.418 -2.201 1.00 93.69 85 LEU A CA 1
ATOM 707 C C . LEU A 1 85 ? -17.816 9.808 -3.536 1.00 93.69 85 LEU A C 1
ATOM 709 O O . LEU A 1 85 ? -16.861 9.159 -3.969 1.00 93.69 85 LEU A O 1
ATOM 713 N N . GLU A 1 86 ? -18.293 10.876 -4.180 1.00 94.31 86 GLU A N 1
ATOM 714 C CA . GLU A 1 86 ? -17.716 11.362 -5.436 1.00 94.31 86 GLU A CA 1
ATOM 715 C C . GLU A 1 86 ? -16.343 11.995 -5.213 1.00 94.31 86 GLU A C 1
ATOM 717 O O . GLU A 1 86 ? -15.422 11.826 -6.022 1.00 94.31 86 GLU A O 1
ATOM 722 N N . TYR A 1 87 ? -16.186 12.722 -4.108 1.00 91.56 87 TYR A N 1
ATOM 723 C CA . TYR A 1 87 ? -14.903 13.261 -3.691 1.00 91.56 87 TYR A CA 1
ATOM 724 C C . TYR A 1 87 ? -13.917 12.138 -3.341 1.00 91.56 87 TYR A C 1
ATOM 726 O O . TYR A 1 87 ? -12.772 12.169 -3.800 1.00 91.56 87 TYR A O 1
ATOM 734 N N . MET A 1 88 ? -14.364 11.105 -2.621 1.00 91.56 88 MET A N 1
ATOM 735 C CA . MET A 1 88 ? -13.546 9.940 -2.276 1.00 91.56 88 MET A CA 1
ATOM 736 C C . MET A 1 88 ? -13.090 9.167 -3.521 1.00 91.56 88 MET A C 1
ATOM 738 O O . MET A 1 88 ? -11.899 8.886 -3.657 1.00 91.56 88 MET A O 1
ATOM 742 N N . ASP A 1 89 ? -13.991 8.872 -4.466 1.00 91.75 89 ASP A N 1
ATOM 743 C CA . ASP A 1 89 ? -13.630 8.201 -5.726 1.00 91.75 89 ASP A CA 1
ATOM 744 C C . ASP A 1 89 ? -12.593 9.013 -6.516 1.00 91.75 89 ASP A C 1
ATOM 746 O O . ASP A 1 89 ? -11.609 8.473 -7.033 1.00 91.75 89 ASP A O 1
ATOM 750 N N . ARG A 1 90 ? -12.756 10.339 -6.546 1.00 90.38 90 ARG A N 1
ATOM 751 C CA . ARG A 1 90 ? -11.815 11.244 -7.208 1.00 90.38 90 ARG A CA 1
ATOM 752 C C . ARG A 1 90 ? -10.443 11.255 -6.547 1.00 90.38 90 ARG A C 1
ATOM 754 O O . ARG A 1 90 ? -9.453 11.297 -7.265 1.00 90.38 90 ARG A O 1
ATOM 761 N N . MET A 1 91 ? -10.363 11.222 -5.220 1.00 89.00 91 MET A N 1
ATOM 762 C CA . MET A 1 91 ? -9.071 11.203 -4.530 1.00 89.00 91 MET A CA 1
ATOM 763 C C . MET A 1 91 ? -8.381 9.843 -4.668 1.00 89.00 91 MET A C 1
ATOM 765 O O . MET A 1 91 ? -7.208 9.784 -5.026 1.00 89.00 91 MET A O 1
ATOM 769 N N . PHE A 1 92 ? -9.097 8.740 -4.432 1.00 87.50 92 PHE A N 1
ATOM 770 C CA . PHE A 1 92 ? -8.468 7.421 -4.326 1.00 87.50 92 PHE A CA 1
ATOM 771 C C . PHE A 1 92 ? -8.334 6.667 -5.651 1.00 87.50 92 PHE A C 1
ATOM 773 O O . PHE A 1 92 ? -7.356 5.940 -5.837 1.00 87.50 92 PHE A O 1
ATOM 780 N N . ASN A 1 93 ? -9.278 6.843 -6.579 1.00 87.25 93 ASN A N 1
ATOM 781 C CA . ASN A 1 93 ? -9.329 6.066 -7.821 1.00 87.25 93 ASN A CA 1
ATOM 782 C C . ASN A 1 93 ? -9.028 6.903 -9.069 1.00 87.25 93 ASN A C 1
ATOM 784 O O . ASN A 1 93 ? -8.475 6.375 -10.037 1.00 87.25 93 ASN A O 1
ATOM 788 N N . ARG A 1 94 ? -9.416 8.187 -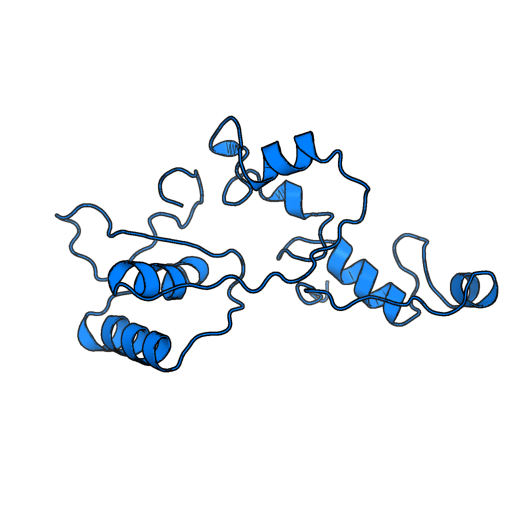9.082 1.00 87.81 94 ARG A N 1
ATOM 789 C CA . ARG A 1 94 ? -9.367 9.050 -10.279 1.00 87.81 94 ARG A CA 1
ATOM 790 C C . ARG A 1 94 ? -8.785 10.446 -9.994 1.00 87.81 94 ARG A C 1
ATOM 792 O O . ARG A 1 94 ? -9.467 11.444 -10.263 1.00 87.81 94 ARG A O 1
ATOM 799 N N . PRO A 1 95 ? -7.543 10.541 -9.480 1.00 85.44 95 PRO A N 1
ATOM 800 C CA . PRO A 1 95 ? -6.918 11.834 -9.221 1.00 85.44 95 PRO A CA 1
ATOM 801 C C . PRO A 1 95 ? -6.792 12.628 -10.527 1.00 85.44 95 PRO A C 1
ATOM 803 O O . PRO A 1 95 ? -6.480 12.070 -11.580 1.00 85.44 95 PRO A O 1
ATOM 806 N N . ARG A 1 96 ? -7.063 13.940 -10.474 1.00 85.75 96 ARG A N 1
ATOM 807 C CA . ARG A 1 96 ? -7.032 14.817 -11.663 1.00 85.75 96 ARG A CA 1
ATOM 808 C C . ARG A 1 96 ? -5.616 15.067 -12.169 1.00 85.75 96 ARG A C 1
ATOM 810 O O . ARG A 1 96 ? -5.419 15.256 -13.365 1.00 85.75 96 ARG A O 1
ATOM 817 N N . ILE A 1 97 ? -4.662 15.099 -11.247 1.00 86.44 97 ILE A N 1
ATOM 818 C CA . ILE A 1 97 ? -3.241 15.299 -11.503 1.00 86.44 97 ILE A CA 1
ATOM 819 C C . ILE A 1 97 ? -2.451 14.268 -10.703 1.00 86.44 97 ILE A C 1
ATOM 821 O O . ILE A 1 97 ? -2.855 13.880 -9.608 1.00 86.44 97 ILE A O 1
ATOM 825 N N . ASP A 1 98 ? -1.305 13.843 -11.232 1.00 82.00 98 ASP A N 1
ATOM 826 C CA . ASP A 1 98 ? -0.491 12.773 -10.639 1.00 82.00 98 ASP A CA 1
ATOM 827 C C . ASP A 1 98 ? -0.084 13.060 -9.186 1.00 82.00 98 ASP A C 1
ATOM 829 O O . ASP A 1 98 ? 0.133 12.124 -8.415 1.00 82.00 98 ASP A O 1
ATOM 833 N N . VAL A 1 99 ? 0.018 14.342 -8.811 1.00 84.31 99 VAL A N 1
ATOM 834 C CA . VAL A 1 99 ? 0.413 14.757 -7.460 1.00 84.31 99 VAL A CA 1
ATOM 835 C C . VAL A 1 99 ? -0.643 14.515 -6.394 1.00 84.31 99 VAL A C 1
ATOM 837 O O . VAL A 1 99 ? -0.272 14.305 -5.243 1.00 84.31 99 VAL A O 1
ATOM 840 N N . ASP A 1 100 ? -1.914 14.451 -6.784 1.00 84.44 100 ASP A N 1
ATOM 841 C CA . ASP A 1 100 ? -3.027 14.168 -5.874 1.00 84.44 100 ASP A CA 1
ATOM 842 C C . ASP A 1 100 ? -3.185 12.665 -5.620 1.00 84.44 100 ASP A C 1
ATOM 844 O O . ASP A 1 100 ? -3.945 12.253 -4.746 1.00 84.44 100 ASP A O 1
ATOM 848 N N . SER A 1 101 ? -2.468 11.830 -6.380 1.00 84.12 101 SER A N 1
ATOM 849 C CA . SER A 1 101 ? -2.525 10.384 -6.219 1.00 84.12 101 SER A CA 1
ATOM 850 C C . SER A 1 101 ? -2.110 9.985 -4.800 1.00 84.12 101 SER A C 1
ATOM 852 O O . SER A 1 101 ? -1.027 10.377 -4.349 1.00 84.12 101 SER A O 1
ATOM 854 N N . PRO A 1 102 ? -2.895 9.132 -4.118 1.00 83.38 102 PRO A N 1
ATOM 855 C CA . PRO A 1 102 ? -2.535 8.610 -2.805 1.00 83.38 102 PRO A CA 1
ATOM 856 C C . PRO A 1 102 ? -1.360 7.622 -2.880 1.00 83.38 102 PRO A C 1
ATOM 858 O O . PRO A 1 102 ? -0.801 7.245 -1.859 1.00 83.38 102 PRO A O 1
ATOM 861 N N . PHE A 1 103 ? -0.966 7.215 -4.091 1.00 77.50 103 PHE A N 1
ATOM 862 C CA . PHE A 1 103 ? 0.260 6.474 -4.385 1.00 77.50 103 PHE A CA 1
ATOM 863 C C . PHE A 1 103 ? 1.384 7.452 -4.763 1.00 77.50 103 PHE A C 1
ATOM 865 O O . PHE A 1 103 ? 1.994 7.302 -5.826 1.00 77.50 103 PHE A O 1
ATOM 872 N N . GLY A 1 104 ? 1.572 8.517 -3.984 1.00 83.06 104 GLY A N 1
ATOM 873 C CA . GLY A 1 104 ? 2.279 9.728 -4.394 1.00 83.06 104 GLY A CA 1
ATOM 874 C C . GLY A 1 104 ? 2.281 10.818 -3.318 1.00 83.06 104 GLY A C 1
ATOM 875 O O . GLY A 1 104 ? 2.141 10.531 -2.140 1.00 83.06 104 GLY A O 1
ATOM 876 N N . TRP A 1 105 ? 2.384 12.094 -3.697 1.00 85.88 105 TRP A N 1
ATOM 877 C CA . TRP A 1 105 ? 2.292 13.207 -2.723 1.00 85.88 105 TRP A CA 1
ATOM 878 C C . TRP A 1 105 ? 0.885 13.370 -2.089 1.00 85.88 105 TRP A C 1
ATOM 880 O O . TRP A 1 105 ? 0.733 14.074 -1.089 1.00 85.88 105 TRP A O 1
ATOM 890 N N . GLY A 1 106 ? -0.142 12.690 -2.612 1.00 87.75 106 GLY A N 1
ATOM 891 C CA . GLY A 1 106 ? -1.514 12.679 -2.088 1.00 87.75 106 GLY A CA 1
ATOM 892 C C . GLY A 1 106 ? -1.747 11.733 -0.902 1.00 87.75 106 GLY A C 1
ATOM 893 O O . GLY A 1 106 ? -2.887 11.528 -0.491 1.00 87.75 106 GLY A O 1
ATOM 894 N N . GLU A 1 107 ? -0.693 11.143 -0.343 1.00 86.62 107 GLU A N 1
ATOM 895 C CA . GLU A 1 107 ? -0.735 10.183 0.771 1.00 86.62 107 GLU A CA 1
ATOM 896 C C . GLU A 1 107 ? -1.481 10.684 2.026 1.00 86.62 107 GLU A C 1
ATOM 898 O O . GLU A 1 107 ? -2.036 9.888 2.787 1.00 86.62 107 GLU A O 1
ATOM 903 N N . HIS A 1 108 ? -1.553 12.003 2.234 1.00 88.00 108 HIS A N 1
ATOM 904 C CA . HIS A 1 108 ? -2.281 12.622 3.348 1.00 88.00 108 HIS A CA 1
ATOM 905 C C . HIS A 1 108 ? -3.782 12.277 3.370 1.00 88.00 108 HIS A C 1
ATOM 907 O O . HIS A 1 108 ? -4.398 12.294 4.437 1.00 88.00 108 HIS A O 1
ATOM 913 N N . ASN A 1 109 ? -4.365 11.898 2.228 1.00 89.81 109 ASN A N 1
ATOM 914 C CA . ASN A 1 109 ? -5.756 11.446 2.144 1.00 89.81 109 ASN A CA 1
ATOM 915 C C . ASN A 1 109 ? -6.032 10.210 3.022 1.00 89.81 109 ASN A C 1
ATOM 917 O O . ASN A 1 109 ? -7.159 10.009 3.472 1.00 89.81 109 ASN A O 1
ATOM 921 N N . PHE A 1 110 ? -5.008 9.410 3.336 1.00 89.25 110 PHE A N 1
ATOM 922 C CA . PHE A 1 110 ? -5.144 8.252 4.216 1.00 89.25 110 PHE A CA 1
ATOM 923 C C . PHE A 1 110 ? -5.030 8.557 5.723 1.00 89.25 110 PHE A C 1
ATOM 925 O O . PHE A 1 110 ? -5.222 7.642 6.527 1.00 89.25 110 PHE A O 1
ATOM 932 N N . ILE A 1 111 ? -4.742 9.795 6.152 1.00 89.50 111 ILE A N 1
ATOM 933 C CA . ILE A 1 111 ? -4.511 10.126 7.580 1.00 89.50 111 ILE A CA 1
ATOM 934 C C . ILE A 1 111 ? -5.695 9.718 8.471 1.00 89.50 111 ILE A C 1
ATOM 936 O O . ILE A 1 111 ? -5.494 9.192 9.569 1.00 89.50 111 ILE A O 1
ATOM 940 N N . GLY A 1 112 ? -6.917 9.946 7.985 1.00 91.25 112 GLY A N 1
ATOM 941 C CA . GLY A 1 112 ? -8.159 9.609 8.684 1.00 91.25 112 GLY A CA 1
ATOM 942 C C . GLY A 1 112 ? -8.638 8.172 8.475 1.00 91.25 112 GLY A C 1
ATOM 943 O O . GLY A 1 112 ? -9.685 7.806 8.989 1.00 91.25 112 GLY A O 1
ATOM 944 N N . SER A 1 113 ? -7.919 7.352 7.706 1.00 91.50 113 SER A N 1
ATOM 945 C CA . SER A 1 113 ? -8.322 5.970 7.414 1.00 91.50 113 SER A CA 1
ATOM 946 C C . SER A 1 113 ? -7.843 4.997 8.495 1.00 91.50 113 SER A C 1
ATOM 948 O O . SER A 1 113 ? -6.889 5.295 9.199 1.00 91.50 113 SER A O 1
ATOM 950 N N . SER A 1 114 ? -8.411 3.799 8.623 1.00 90.31 114 SER A N 1
ATOM 951 C CA . SER A 1 114 ? -7.883 2.746 9.508 1.00 90.31 114 SER A CA 1
ATOM 952 C C . SER A 1 114 ? -6.623 2.084 8.933 1.00 90.31 114 SER A C 1
ATOM 954 O O . SER A 1 114 ? -5.972 1.280 9.596 1.00 90.31 114 SER A O 1
ATOM 956 N N . PHE A 1 115 ? -6.252 2.420 7.697 1.00 85.44 115 PHE A N 1
ATOM 957 C CA . PHE A 1 115 ? -5.227 1.736 6.926 1.00 85.44 115 PHE A CA 1
ATOM 958 C C . PHE A 1 115 ? -4.276 2.739 6.279 1.00 85.44 115 PHE A C 1
ATOM 960 O O . PHE A 1 115 ? -4.598 3.269 5.227 1.00 85.44 115 PHE A O 1
ATOM 967 N N . TYR A 1 116 ? -3.110 2.973 6.896 1.00 85.31 116 TYR A N 1
ATOM 968 C CA . TYR A 1 116 ? -1.921 3.602 6.299 1.00 85.31 116 TYR A CA 1
ATOM 969 C C . TYR A 1 116 ? -0.813 3.773 7.347 1.00 85.31 116 TYR A C 1
ATOM 971 O O . TYR A 1 116 ? -1.110 3.871 8.537 1.00 85.31 116 TYR A O 1
ATOM 979 N N . TYR A 1 117 ? 0.460 3.868 6.938 1.00 78.69 117 TYR A N 1
ATOM 980 C CA . TYR A 1 117 ? 1.577 3.965 7.892 1.00 78.69 117 TYR A CA 1
ATOM 981 C C . TYR A 1 117 ? 1.543 5.239 8.748 1.00 78.69 117 TYR A C 1
ATOM 983 O O . TYR A 1 117 ? 2.117 5.248 9.843 1.00 78.69 117 TYR A O 1
ATOM 991 N N . ASN A 1 118 ? 0.938 6.309 8.222 1.00 80.69 118 ASN A N 1
ATOM 992 C CA . ASN A 1 118 ? 0.778 7.608 8.879 1.00 80.69 118 ASN A CA 1
ATOM 993 C C . ASN A 1 118 ? -0.677 7.867 9.311 1.00 80.69 118 ASN A C 1
ATOM 995 O O . ASN A 1 118 ? -1.087 9.013 9.480 1.00 80.69 118 ASN A O 1
ATOM 999 N N . SER A 1 119 ? -1.490 6.814 9.425 1.00 87.19 119 SER A N 1
ATOM 1000 C CA . SER A 1 119 ? -2.848 6.943 9.946 1.00 87.19 119 SER A CA 1
ATOM 1001 C C . SER A 1 119 ? -2.822 7.182 11.458 1.00 87.19 119 SER A C 1
ATOM 1003 O O . SER A 1 119 ? -2.357 6.333 12.224 1.00 87.19 119 SER A O 1
ATOM 1005 N N . GLY A 1 120 ? -3.380 8.315 11.891 1.00 85.75 120 GLY A N 1
ATOM 1006 C CA . GLY A 1 120 ? -3.663 8.561 13.308 1.00 85.75 120 GLY A CA 1
ATOM 1007 C C . GLY A 1 120 ? -4.912 7.813 13.784 1.00 85.75 120 GLY A C 1
ATOM 1008 O O . GLY A 1 120 ? -4.976 7.358 14.929 1.00 85.75 120 GLY A O 1
ATOM 1009 N N . PHE A 1 121 ? -5.888 7.632 12.888 1.00 90.56 121 PHE A N 1
ATOM 1010 C CA . PHE A 1 121 ? -7.172 7.022 13.219 1.00 90.56 121 PHE A CA 1
ATOM 1011 C C . PHE A 1 121 ? -7.051 5.546 13.608 1.00 90.56 121 PHE A C 1
ATOM 1013 O O . PHE A 1 121 ? -7.696 5.132 14.565 1.00 90.56 121 PHE A O 1
ATOM 1020 N N . SER A 1 122 ? -6.187 4.766 12.948 1.00 89.94 122 SER A N 1
ATOM 1021 C CA . SER A 1 122 ? -5.998 3.340 13.267 1.00 89.94 122 SER A CA 1
ATOM 1022 C C . SER A 1 122 ? -5.642 3.122 14.743 1.00 89.94 122 SER A C 1
ATOM 1024 O O . SER A 1 122 ? -6.256 2.310 15.438 1.00 89.94 122 SER A O 1
ATOM 1026 N N . GLY A 1 123 ? -4.686 3.907 15.257 1.00 88.25 123 GLY A N 1
ATOM 1027 C CA . GLY A 1 123 ? -4.272 3.828 16.656 1.00 88.25 123 GLY A CA 1
ATOM 1028 C C . GLY A 1 123 ? -5.341 4.319 17.625 1.00 88.25 123 GLY A C 1
ATOM 1029 O O . GLY A 1 123 ? -5.536 3.703 18.674 1.00 88.25 123 GLY A O 1
ATOM 1030 N N . ALA A 1 124 ? -6.057 5.384 17.263 1.00 89.94 124 ALA A N 1
ATOM 1031 C CA . ALA A 1 124 ? -7.151 5.890 18.077 1.00 89.94 124 ALA A CA 1
ATOM 1032 C C . ALA A 1 124 ? -8.308 4.891 18.177 1.00 89.94 124 ALA A C 1
ATOM 1034 O O . ALA A 1 124 ? -8.773 4.599 19.278 1.00 89.94 124 ALA A O 1
ATOM 1035 N N . LEU A 1 125 ? -8.717 4.313 17.045 1.00 90.06 125 LEU A N 1
ATOM 1036 C CA . LEU A 1 125 ? -9.745 3.280 16.972 1.00 90.06 125 LEU A CA 1
ATOM 1037 C C . LEU A 1 125 ? -9.362 2.060 17.820 1.00 90.06 125 LEU A C 1
ATOM 1039 O O . LEU A 1 125 ? -10.175 1.590 18.611 1.00 90.06 125 LEU A O 1
ATOM 1043 N N . TRP A 1 126 ? -8.111 1.597 17.722 1.00 89.12 126 TRP A N 1
ATOM 1044 C CA . TRP A 1 126 ? -7.612 0.472 18.516 1.00 89.12 126 TRP A CA 1
ATOM 1045 C C . TRP A 1 126 ? -7.665 0.738 20.026 1.00 89.12 126 TRP A C 1
ATOM 1047 O O . TRP A 1 126 ? -8.170 -0.089 20.783 1.00 89.12 126 TRP A O 1
ATOM 1057 N N . ARG A 1 127 ? -7.176 1.900 20.479 1.00 89.69 127 ARG A N 1
ATOM 1058 C CA . ARG A 1 127 ? -7.179 2.258 21.908 1.00 89.69 127 ARG A CA 1
ATOM 1059 C C . ARG A 1 127 ? -8.598 2.391 22.458 1.00 89.69 127 ARG A C 1
ATOM 1061 O O . ARG A 1 127 ? -8.877 1.849 23.524 1.00 89.69 127 ARG A O 1
ATOM 1068 N N . ARG A 1 128 ? -9.498 3.034 21.711 1.00 90.19 128 ARG A N 1
ATOM 1069 C CA . ARG A 1 128 ? -10.918 3.162 22.080 1.00 90.19 128 ARG A CA 1
ATOM 1070 C C . ARG A 1 128 ? -11.618 1.810 22.152 1.00 90.19 128 ARG A C 1
ATOM 1072 O O . ARG A 1 128 ? -12.378 1.580 23.082 1.00 90.19 128 ARG A O 1
ATOM 1079 N N . TRP A 1 129 ? -11.322 0.903 21.221 1.00 89.12 129 TRP A N 1
ATOM 1080 C CA . TRP A 1 129 ? -11.866 -0.457 21.237 1.00 89.12 129 TRP A CA 1
ATOM 1081 C C . TRP A 1 129 ? -11.421 -1.271 22.463 1.00 89.12 129 TRP A C 1
ATOM 1083 O O . TRP A 1 129 ? -12.197 -2.065 22.988 1.00 89.12 129 TRP A O 1
ATOM 1093 N N . LEU A 1 130 ? -10.208 -1.033 22.975 1.00 90.00 130 LEU A N 1
ATOM 1094 C CA . LEU A 1 130 ? -9.728 -1.612 24.238 1.00 90.00 130 LEU A CA 1
ATOM 1095 C C . LEU A 1 130 ? -10.307 -0.933 25.497 1.00 90.00 130 LEU A C 1
ATOM 1097 O O . LEU A 1 130 ? -9.924 -1.297 26.609 1.00 90.00 130 LEU A O 1
ATOM 1101 N N . GLY A 1 131 ? -11.195 0.053 25.342 1.00 89.94 131 GLY A N 1
ATOM 1102 C CA . GLY A 1 131 ? -11.795 0.813 26.440 1.00 89.94 131 GLY A CA 1
ATOM 1103 C C . GLY A 1 131 ? -10.908 1.927 26.995 1.00 89.94 131 GLY A C 1
ATOM 1104 O O . GLY A 1 131 ? -11.153 2.428 28.091 1.00 89.94 131 GLY A O 1
ATOM 1105 N N . LEU A 1 132 ? -9.869 2.338 26.261 1.00 91.31 132 LEU A N 1
ATOM 1106 C CA . LEU A 1 132 ? -9.064 3.511 26.604 1.00 91.31 132 LEU A CA 1
ATOM 1107 C C . LEU A 1 132 ? -9.680 4.780 26.007 1.00 91.31 132 LEU A C 1
ATOM 1109 O O . LEU A 1 132 ? -10.383 4.749 24.999 1.00 91.31 132 LEU A O 1
ATOM 1113 N N . ARG A 1 133 ? -9.372 5.926 26.613 1.00 91.00 133 ARG A N 1
ATOM 1114 C CA . ARG A 1 133 ? -9.803 7.233 26.115 1.00 91.00 133 ARG A CA 1
ATOM 1115 C C . ARG A 1 133 ? -8.760 7.821 25.166 1.00 91.00 133 ARG A C 1
ATOM 1117 O O . ARG A 1 133 ? -7.592 7.904 25.527 1.00 91.00 133 ARG A O 1
ATOM 1124 N N . GLU A 1 134 ? -9.190 8.288 23.995 1.00 90.00 134 GLU A N 1
ATOM 1125 C CA . GLU A 1 134 ? -8.332 8.898 22.970 1.00 90.00 134 GLU A CA 1
ATOM 1126 C C . GLU A 1 134 ? -9.073 10.018 22.225 1.00 90.00 134 GLU A C 1
ATOM 1128 O O . GLU A 1 134 ? -10.218 9.846 21.800 1.00 90.00 134 GLU A O 1
ATOM 1133 N N . ASN A 1 135 ? -8.407 11.157 22.000 1.00 87.75 135 ASN A N 1
ATOM 1134 C CA . ASN A 1 135 ? -8.985 12.334 21.334 1.00 87.75 135 ASN A CA 1
ATOM 1135 C C . ASN A 1 135 ? -10.345 12.733 21.931 1.00 87.75 135 ASN A C 1
ATOM 1137 O O . ASN A 1 135 ? -11.266 13.109 21.217 1.00 87.75 135 ASN A O 1
ATOM 1141 N N . LYS A 1 136 ? -10.448 12.655 23.265 1.00 89.19 136 LYS A N 1
ATOM 1142 C CA . LYS A 1 136 ? -11.644 12.972 24.067 1.00 89.19 136 LYS A CA 1
ATOM 1143 C C . LYS A 1 136 ? -12.831 12.011 23.911 1.00 89.19 136 LYS A C 1
ATOM 1145 O O . LYS A 1 136 ? -13.832 12.268 24.568 1.00 89.19 136 LYS A O 1
ATOM 1150 N N . GLU A 1 137 ? -12.686 10.915 23.171 1.00 87.94 137 GLU A N 1
ATOM 1151 C CA . GLU A 1 137 ? -13.701 9.864 22.999 1.00 87.94 137 GLU A CA 1
ATOM 1152 C C . GLU A 1 137 ? -13.237 8.531 23.610 1.00 87.94 137 GLU A C 1
ATOM 1154 O O . GLU A 1 137 ? -12.033 8.270 23.722 1.00 87.94 137 GLU A O 1
ATOM 1159 N N . GLY A 1 138 ? -14.193 7.666 2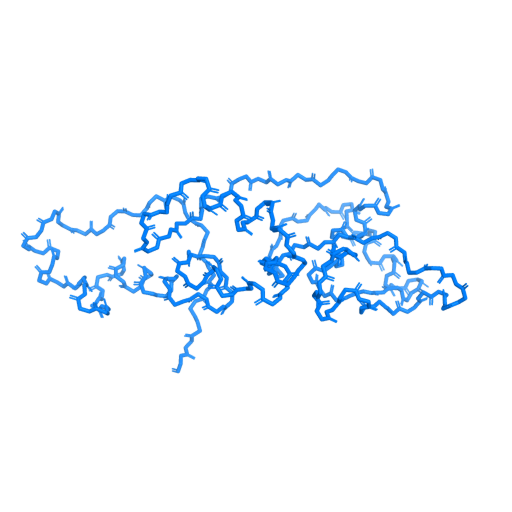3.941 1.00 88.69 138 GLY A N 1
ATOM 1160 C CA . GLY A 1 138 ? -13.959 6.357 24.541 1.00 88.69 138 GLY A CA 1
ATOM 1161 C C . GLY A 1 138 ? -13.651 6.440 26.038 1.00 88.69 138 GLY A C 1
ATOM 1162 O O . GLY A 1 138 ? -13.703 7.498 26.670 1.00 88.69 138 GLY A O 1
ATOM 1163 N N . GLY A 1 139 ? -13.275 5.301 26.614 1.00 90.38 139 GLY A N 1
ATOM 1164 C CA . GLY A 1 139 ? -13.049 5.178 28.050 1.00 90.38 139 GLY A CA 1
ATOM 1165 C C . GLY A 1 139 ? -14.292 4.751 28.823 1.00 90.38 139 GLY A C 1
ATOM 1166 O O . GLY A 1 139 ? -15.414 4.801 28.325 1.00 90.38 139 GLY A O 1
ATOM 1167 N N . THR A 1 140 ? -14.080 4.379 30.085 1.00 90.00 140 THR A N 1
ATOM 1168 C CA . THR A 1 140 ? -15.109 3.814 30.972 1.00 90.00 140 THR A CA 1
ATOM 1169 C C . THR A 1 140 ? -16.380 4.654 31.038 1.00 90.00 140 THR A C 1
ATOM 1171 O O . THR A 1 140 ? -17.470 4.112 30.930 1.00 90.00 140 THR A O 1
ATOM 1174 N N . ARG A 1 141 ? -16.259 5.985 31.140 1.00 87.25 141 ARG A N 1
ATOM 1175 C CA . ARG A 1 141 ? -17.432 6.868 31.204 1.00 87.25 141 ARG A CA 1
ATOM 1176 C C . ARG A 1 141 ? -18.290 6.778 29.939 1.00 87.25 141 ARG A C 1
ATOM 1178 O O . ARG A 1 141 ? -19.511 6.725 30.051 1.00 87.25 141 ARG A O 1
ATOM 1185 N N . ASP A 1 142 ? -17.670 6.778 28.763 1.00 86.94 142 ASP A N 1
ATOM 1186 C CA . ASP A 1 142 ? -18.387 6.718 27.486 1.00 86.94 142 ASP A CA 1
ATOM 1187 C C . ASP A 1 142 ? -19.042 5.337 27.300 1.00 86.94 142 ASP A C 1
ATOM 1189 O O . ASP A 1 142 ? -20.157 5.250 26.790 1.00 86.94 142 ASP A O 1
ATOM 1193 N N . GLU A 1 143 ? -18.399 4.268 27.782 1.00 89.12 143 GLU A N 1
ATOM 1194 C CA . GLU A 1 143 ? -18.964 2.912 27.777 1.00 89.12 143 GLU A CA 1
ATOM 1195 C C . GLU A 1 143 ? -20.153 2.769 28.740 1.00 89.12 143 GLU A C 1
ATOM 1197 O O . GLU A 1 143 ? -21.180 2.210 28.363 1.00 89.12 143 GLU A O 1
ATOM 1202 N N . GLU A 1 144 ? -20.040 3.286 29.967 1.00 89.25 144 GLU A N 1
ATOM 1203 C CA . GLU A 1 144 ? -21.074 3.178 31.007 1.00 89.25 144 GLU A CA 1
ATOM 1204 C C . GLU A 1 144 ? -22.295 4.062 30.736 1.00 89.25 144 GLU A C 1
ATOM 1206 O O . GLU A 1 144 ? -23.418 3.683 31.060 1.00 89.25 144 GLU A O 1
ATOM 1211 N N . THR A 1 145 ? -22.084 5.254 30.171 1.00 89.62 145 THR A N 1
ATOM 1212 C CA . THR A 1 145 ? -23.173 6.210 29.894 1.00 89.62 145 THR A CA 1
ATOM 1213 C C . THR A 1 145 ? -23.776 6.054 28.499 1.00 89.62 145 THR A C 1
ATOM 1215 O O . THR A 1 145 ? -24.863 6.572 28.245 1.00 89.62 145 THR A O 1
ATOM 1218 N N . GLY A 1 146 ? -23.071 5.366 27.598 1.00 85.62 146 GLY A N 1
ATOM 1219 C CA . GLY A 1 146 ? -23.460 5.153 26.210 1.00 85.62 146 GLY A CA 1
ATOM 1220 C C . GLY A 1 146 ? -24.107 3.791 25.957 1.00 85.62 146 GLY A C 1
ATOM 1221 O O . GLY A 1 146 ? -24.916 3.294 26.734 1.00 85.62 146 GLY A O 1
ATOM 1222 N N . THR A 1 147 ? -23.761 3.185 24.820 1.00 81.38 147 THR A N 1
ATOM 1223 C CA . THR A 1 147 ? -24.298 1.884 24.376 1.00 81.38 147 THR A CA 1
ATOM 1224 C C . THR A 1 147 ? -23.464 0.687 24.853 1.00 81.38 147 THR A C 1
ATOM 1226 O O . THR A 1 147 ? -23.685 -0.435 24.398 1.00 81.38 147 THR A O 1
ATOM 1229 N N . GLY A 1 148 ? -22.520 0.899 25.776 1.00 82.81 148 GLY A N 1
ATOM 1230 C CA . GLY A 1 148 ? -21.546 -0.104 26.198 1.00 82.81 148 GLY A CA 1
ATOM 1231 C C . GLY A 1 148 ? -20.239 -0.044 25.404 1.00 82.81 148 GLY A C 1
ATOM 1232 O O . GLY A 1 148 ? -19.879 0.979 24.820 1.00 82.81 148 GLY A O 1
ATOM 1233 N N . ARG A 1 149 ? -19.502 -1.161 25.404 1.00 84.12 149 ARG A N 1
ATOM 1234 C CA . ARG A 1 149 ? -18.225 -1.295 24.687 1.00 84.12 149 ARG A CA 1
ATOM 1235 C C . ARG A 1 149 ? -18.398 -1.152 23.179 1.00 84.12 149 ARG A C 1
ATOM 1237 O O . ARG A 1 149 ? -19.354 -1.657 22.596 1.00 84.12 149 ARG A O 1
ATOM 1244 N N . MET A 1 150 ? -17.403 -0.542 22.540 1.00 87.31 150 MET A N 1
ATOM 1245 C CA . MET A 1 150 ? -17.348 -0.398 21.088 1.00 87.31 150 MET A CA 1
ATOM 1246 C C . MET A 1 150 ? -17.321 -1.767 20.387 1.00 87.31 150 MET A C 1
ATOM 1248 O O . MET A 1 150 ? -16.429 -2.584 20.620 1.00 87.31 150 MET A O 1
ATOM 1252 N N . CYS A 1 151 ? -18.253 -1.988 19.460 1.00 86.44 151 CYS A N 1
ATOM 1253 C CA . CYS A 1 151 ? -18.240 -3.133 18.551 1.00 86.44 151 CYS A CA 1
ATOM 1254 C C . CYS A 1 151 ? -17.606 -2.726 17.216 1.00 86.44 151 CYS A C 1
ATOM 1256 O O . CYS A 1 151 ? -18.180 -1.931 16.474 1.00 86.44 151 CYS A O 1
ATOM 1258 N N . VAL A 1 152 ? -16.436 -3.280 16.895 1.00 84.25 152 VAL A N 1
ATOM 1259 C CA . VAL A 1 152 ? -15.742 -3.028 15.622 1.00 84.25 152 VAL A CA 1
ATOM 1260 C C . VAL A 1 152 ? -15.950 -4.228 14.702 1.00 84.25 152 VAL A C 1
ATOM 1262 O O . VAL A 1 152 ? -15.628 -5.362 15.057 1.00 84.25 152 VAL A O 1
ATOM 1265 N N . LEU A 1 153 ? -16.514 -3.984 13.519 1.00 85.44 153 LEU A N 1
ATOM 1266 C CA . LEU A 1 153 ? -16.612 -4.985 12.454 1.00 85.44 153 LEU A CA 1
ATOM 1267 C C . LEU A 1 153 ? -15.208 -5.408 11.982 1.00 85.44 153 LEU A C 1
ATOM 1269 O O . LEU A 1 153 ? -14.258 -4.651 12.178 1.00 85.44 153 LEU A O 1
ATOM 1273 N N . PRO A 1 154 ? -15.050 -6.567 11.310 1.00 84.50 154 PRO A N 1
ATOM 1274 C CA . PRO A 1 154 ? -13.766 -6.960 10.737 1.00 84.50 154 PRO A CA 1
ATOM 1275 C C . PRO A 1 154 ? -13.134 -5.809 9.944 1.00 84.50 154 PRO A C 1
ATOM 1277 O O . PRO A 1 154 ? -13.728 -5.290 8.995 1.00 84.50 154 PRO A O 1
ATOM 1280 N N . SER A 1 155 ? -11.948 -5.385 10.372 1.00 80.19 155 SER A N 1
ATOM 1281 C CA . SER A 1 155 ? -11.246 -4.220 9.844 1.00 80.19 155 SER A CA 1
ATOM 1282 C C . SER A 1 155 ? -9.790 -4.559 9.558 1.00 80.19 155 SER A C 1
ATOM 1284 O O . SER A 1 155 ? -9.199 -5.444 10.183 1.00 80.19 155 SER A O 1
ATOM 1286 N N . LEU A 1 156 ? -9.205 -3.856 8.588 1.00 80.06 156 LEU A N 1
ATOM 1287 C CA . LEU A 1 156 ? -7.760 -3.828 8.417 1.00 80.06 156 LEU A CA 1
ATOM 1288 C C . LEU A 1 156 ? -7.212 -2.579 9.111 1.00 80.06 156 LEU A C 1
ATOM 1290 O O . LEU A 1 156 ? -7.502 -1.453 8.699 1.00 80.06 156 LEU A O 1
ATOM 1294 N N . SER A 1 157 ? -6.415 -2.806 10.152 1.00 81.81 157 SER A N 1
ATOM 1295 C CA . SER A 1 157 ? -5.762 -1.753 10.928 1.00 81.81 157 SER A CA 1
ATOM 1296 C C . SER A 1 157 ? -4.264 -1.764 10.661 1.00 81.81 157 SER A C 1
ATOM 1298 O O . SER A 1 157 ? -3.608 -2.793 10.846 1.00 81.81 157 SER A O 1
ATOM 1300 N N . HIS A 1 158 ? -3.693 -0.630 10.249 1.00 80.38 158 HIS A N 1
ATOM 1301 C CA . HIS A 1 158 ? -2.235 -0.503 10.244 1.00 80.38 158 HIS A CA 1
ATOM 1302 C C . HIS A 1 158 ? -1.750 -0.422 11.702 1.00 80.38 158 HIS A C 1
ATOM 1304 O O . HIS A 1 158 ? -2.255 0.428 12.444 1.00 80.38 158 HIS A O 1
ATOM 1310 N N . PRO A 1 159 ? -0.817 -1.284 12.144 1.00 66.12 159 PRO A N 1
ATOM 1311 C CA . PRO A 1 159 ? -0.496 -1.426 13.558 1.00 66.12 159 PRO A CA 1
ATOM 1312 C C . PRO A 1 159 ? 0.021 -0.130 14.189 1.00 66.12 159 PRO A C 1
ATOM 1314 O O . PRO A 1 159 ? 0.663 0.701 13.537 1.00 66.12 159 PRO A O 1
ATOM 1317 N N . VAL A 1 160 ? -0.293 0.004 15.481 1.00 59.28 160 VAL A N 1
ATOM 1318 C CA . VAL A 1 160 ? 0.021 1.149 16.338 1.00 59.28 160 VAL A CA 1
ATOM 1319 C C . VAL A 1 160 ? 1.530 1.275 16.487 1.00 59.28 160 VAL A C 1
ATOM 1321 O O . VAL A 1 160 ? 2.179 0.400 17.056 1.00 59.28 160 VAL A O 1
ATOM 1324 N N . LYS A 1 161 ? 2.089 2.381 16.003 1.00 60.50 161 LYS A N 1
ATOM 1325 C CA . LYS A 1 161 ? 3.437 2.790 16.391 1.00 60.50 161 LYS A CA 1
ATOM 1326 C C . LYS A 1 161 ? 3.355 3.318 17.821 1.00 60.50 161 LYS A C 1
ATOM 1328 O O . LYS A 1 161 ? 2.498 4.152 18.115 1.00 60.50 161 LYS A O 1
ATOM 1333 N N . THR A 1 162 ? 4.195 2.807 18.714 1.00 56.56 162 THR A N 1
ATOM 1334 C CA . THR A 1 162 ? 4.468 3.486 19.983 1.00 56.56 162 THR A CA 1
ATOM 1335 C C . THR A 1 162 ? 5.161 4.797 19.637 1.00 56.56 162 THR A C 1
ATOM 1337 O O . THR A 1 162 ? 6.247 4.761 19.058 1.00 56.56 162 THR A O 1
ATOM 1340 N N . ASN A 1 163 ? 4.501 5.922 19.910 1.00 52.03 163 ASN A N 1
ATOM 1341 C CA . ASN A 1 163 ? 5.190 7.208 19.990 1.00 52.03 163 ASN A CA 1
ATOM 1342 C C . ASN A 1 163 ? 6.059 7.236 21.246 1.00 52.03 163 ASN A C 1
ATOM 1344 O O . ASN A 1 163 ? 5.603 6.666 22.266 1.00 52.03 163 ASN A O 1
#

InterPro domains:
  IPR021822 Protein of unknown function DUF3405 [PF11885] (1-161)
  IPR021822 Protein of unknown function DUF3405 [PTHR36205] (1-162)